Protein AF-A0A2M8A6L3-F1 (afdb_monomer)

Sequence (101 aa):
DLNTALGFVNQIKTRAYGNNSGNITSGQLTLDFILDERGRELHWEGHRRTDLIRFGKYNSLIWPFKGRVPEGRPSEAFRQLHPIPSTDLIANPNLKQNPGY

Nearest PDB structures (foldseek):
  3jys-assembly1_A  TM=9.006E-01  e=7.302E-07  Phocaeicola vulgatus ATCC 8482
  3ck9-assembly2_B  TM=8.023E-01  e=2.500E-05  unclassified
  3ck9-assembly1_A  TM=8.023E-01  e=3.232E-05  unclassified
  3ckc-assembly1_A  TM=8.071E-01  e=4.180E-05  Bacteroides thetaiotaomicron VPI-5482
  3ck7-assembly2_B  TM=7.990E-01  e=8.473E-05  Bacteroides thetaiotaomicron VPI-5482

Solvent-accessible surface area (backbone atoms only — not comparable to full-atom values): 6160 Å² total; per-residue (Å²): 110,69,67,59,54,45,51,56,52,33,52,54,31,23,65,76,64,77,38,70,88,59,50,77,53,72,92,62,70,42,72,69,49,50,57,52,50,50,53,64,75,43,58,93,68,74,47,61,67,60,51,26,50,76,70,72,42,49,51,74,46,66,41,70,50,32,94,83,30,72,82,27,41,52,46,60,77,50,68,78,52,74,70,67,57,66,70,55,42,70,75,35,79,84,59,74,69,48,73,91,102

pLDDT: mean 93.79, std 3.22, range [83.44, 97.56]

Foldseek 3Di:
DLVVVLVVLQVLQCVVVVHNPRRDDSVCPDLVSVLVSCCVSCPPVPVNLVSCLVVVNQQVDFDACDPNHRRGHGDDPQVNDDWDDPVVCVVDVVDDTRPPD

Radius of gyration: 18.93 Å; Cα contacts (8 Å, |Δi|>4): 90; chains: 1; bounding box: 41×36×50 Å

Secondary structure (DSSP, 8-state):
-HHHHHHHHHHHHHHHHSSGGG---GGG--HHHHHHHHHHHTTTTTHHHHHHHHTT-TTT--BTTGGG-TT-BPPPGGGGSPPPPHHHHHH-TT--PPTT-

Structure (mmCIF, N/CA/C/O backbone):
data_AF-A0A2M8A6L3-F1
#
_entry.id   AF-A0A2M8A6L3-F1
#
loop_
_atom_site.group_PDB
_atom_site.id
_atom_site.type_symbol
_atom_site.label_atom_id
_atom_site.label_alt_id
_atom_site.label_comp_id
_atom_site.label_asym_id
_atom_site.label_entity_id
_atom_site.label_seq_id
_atom_site.pdbx_PDB_ins_code
_atom_site.Cartn_x
_atom_site.Cartn_y
_atom_site.Cartn_z
_atom_site.occupancy
_atom_site.B_iso_or_equiv
_atom_site.auth_seq_id
_atom_site.auth_comp_id
_atom_site.auth_asym_id
_atom_site.auth_atom_id
_atom_site.pdbx_PDB_model_num
ATOM 1 N N . ASP A 1 1 ? -10.752 -14.476 13.840 1.00 90.50 1 ASP A N 1
ATOM 2 C CA . ASP A 1 1 ? -12.175 -14.072 13.778 1.00 90.50 1 ASP A CA 1
ATOM 3 C C . ASP A 1 1 ? -12.272 -12.538 13.772 1.00 90.50 1 ASP A C 1
ATOM 5 O O . ASP A 1 1 ? -11.243 -11.878 13.909 1.00 90.50 1 ASP A O 1
ATOM 9 N N . LEU A 1 2 ? -13.473 -11.975 13.586 1.00 90.25 2 LEU A N 1
ATOM 10 C CA . LEU A 1 2 ? -13.689 -10.523 13.480 1.00 90.25 2 LEU A CA 1
ATOM 11 C C . LEU A 1 2 ? -13.428 -9.762 14.794 1.00 90.25 2 LEU A C 1
ATOM 13 O O . LEU A 1 2 ? -12.922 -8.644 14.752 1.00 90.25 2 LEU A O 1
ATOM 17 N N . ASN A 1 3 ? -13.721 -10.361 15.949 1.00 93.12 3 ASN A N 1
ATOM 18 C CA . ASN A 1 3 ? -13.489 -9.744 17.256 1.00 93.12 3 ASN A CA 1
ATOM 19 C C . ASN A 1 3 ? -11.992 -9.652 17.559 1.00 93.12 3 ASN A C 1
ATOM 21 O O . ASN A 1 3 ? -11.531 -8.629 18.057 1.00 93.12 3 ASN A O 1
ATOM 25 N N . THR A 1 4 ? -11.217 -10.675 17.190 1.00 95.38 4 THR A N 1
ATOM 26 C CA . THR A 1 4 ? -9.752 -10.632 17.307 1.00 95.38 4 THR A CA 1
ATOM 27 C C . THR A 1 4 ? -9.151 -9.540 16.416 1.00 95.38 4 THR A C 1
ATOM 29 O O . THR A 1 4 ? -8.320 -8.758 16.873 1.00 95.38 4 THR A O 1
ATOM 32 N N . ALA A 1 5 ? -9.610 -9.422 15.164 1.00 94.62 5 ALA A N 1
ATOM 33 C CA . ALA A 1 5 ? -9.151 -8.369 14.254 1.00 94.62 5 ALA A CA 1
ATOM 34 C C . ALA A 1 5 ? -9.484 -6.963 14.782 1.00 94.62 5 ALA A C 1
ATOM 36 O O . ALA A 1 5 ? -8.626 -6.080 14.785 1.00 94.62 5 ALA A O 1
ATOM 37 N N . LEU A 1 6 ? -10.707 -6.777 15.286 1.00 96.62 6 LEU A N 1
ATOM 38 C CA . LEU A 1 6 ? -11.133 -5.542 15.936 1.00 96.62 6 LEU A CA 1
ATOM 39 C C . LEU A 1 6 ? -10.265 -5.210 17.154 1.00 96.62 6 LEU A C 1
ATOM 41 O O . LEU A 1 6 ? -9.856 -4.062 17.321 1.00 96.62 6 LEU A O 1
ATOM 45 N N . GLY A 1 7 ? -9.952 -6.216 17.973 1.00 97.12 7 GLY A N 1
ATOM 46 C CA . GLY A 1 7 ? -9.065 -6.082 19.124 1.00 97.12 7 GLY A CA 1
ATOM 47 C C . GLY A 1 7 ? -7.696 -5.528 18.733 1.00 97.12 7 GLY A C 1
ATOM 48 O O . GLY A 1 7 ? -7.261 -4.533 19.307 1.00 97.12 7 GLY A O 1
ATOM 49 N N . PHE A 1 8 ? -7.048 -6.102 17.715 1.00 97.25 8 PHE A N 1
ATOM 50 C CA . PHE A 1 8 ? -5.740 -5.626 17.247 1.00 97.25 8 PHE A CA 1
ATOM 51 C C . PHE A 1 8 ? -5.782 -4.205 16.684 1.00 97.25 8 PHE A C 1
ATOM 53 O O . PHE A 1 8 ? -4.904 -3.395 16.975 1.00 97.25 8 PHE A O 1
ATOM 60 N N . VAL A 1 9 ? -6.816 -3.869 15.914 1.00 97.12 9 VAL A N 1
ATOM 61 C CA . VAL A 1 9 ? -6.983 -2.509 15.386 1.00 97.12 9 VAL A CA 1
ATOM 62 C C . VAL A 1 9 ? -7.152 -1.509 16.528 1.00 97.12 9 VAL A C 1
ATOM 64 O O . VAL A 1 9 ? -6.448 -0.503 16.575 1.00 97.12 9 VAL A O 1
ATOM 67 N N . ASN A 1 10 ? -8.022 -1.805 17.492 1.00 97.31 10 ASN A N 1
ATOM 68 C CA . ASN A 1 10 ? -8.255 -0.924 18.632 1.00 97.31 10 ASN A CA 1
ATOM 69 C C . ASN A 1 10 ? -7.028 -0.797 19.546 1.00 97.31 10 ASN A C 1
ATOM 71 O O . ASN A 1 10 ? -6.833 0.265 20.130 1.00 97.31 10 ASN A O 1
ATOM 75 N N . GLN A 1 11 ? -6.151 -1.805 19.627 1.00 97.56 11 GLN A N 1
ATOM 76 C CA . GLN A 1 11 ? -4.861 -1.672 20.320 1.00 97.56 11 GLN A CA 1
ATOM 77 C C . GLN A 1 11 ? -3.976 -0.594 19.677 1.00 97.56 11 GLN A C 1
ATOM 79 O O . GLN A 1 11 ? -3.445 0.262 20.387 1.00 97.56 11 GLN A O 1
ATOM 84 N N . ILE A 1 12 ? -3.866 -0.582 18.343 1.00 96.38 12 ILE A N 1
ATOM 85 C CA . ILE A 1 12 ? -3.108 0.445 17.607 1.00 96.38 12 ILE A CA 1
ATOM 86 C C . ILE A 1 12 ? -3.714 1.830 17.861 1.00 96.38 12 ILE A C 1
ATOM 88 O O . ILE A 1 12 ? -2.993 2.767 18.216 1.00 96.38 12 ILE A O 1
ATOM 92 N N . LYS A 1 13 ? -5.045 1.952 17.756 1.00 97.00 13 LYS A N 1
ATOM 93 C CA . LYS A 1 13 ? -5.748 3.227 17.970 1.00 97.00 13 LYS A CA 1
ATOM 94 C C . LYS A 1 13 ? -5.620 3.731 19.399 1.00 97.00 13 LYS A C 1
ATOM 96 O O . LYS A 1 13 ? -5.334 4.906 19.598 1.00 97.00 13 LYS A O 1
ATOM 101 N N . THR A 1 14 ? -5.759 2.849 20.385 1.00 97.31 14 THR A N 1
ATOM 102 C CA . THR A 1 14 ? -5.595 3.201 21.800 1.00 97.31 14 THR A CA 1
ATOM 103 C C . THR A 1 14 ? -4.182 3.716 22.071 1.00 97.31 14 THR A C 1
ATOM 105 O O . THR A 1 14 ? -4.022 4.731 22.746 1.00 97.31 14 THR A O 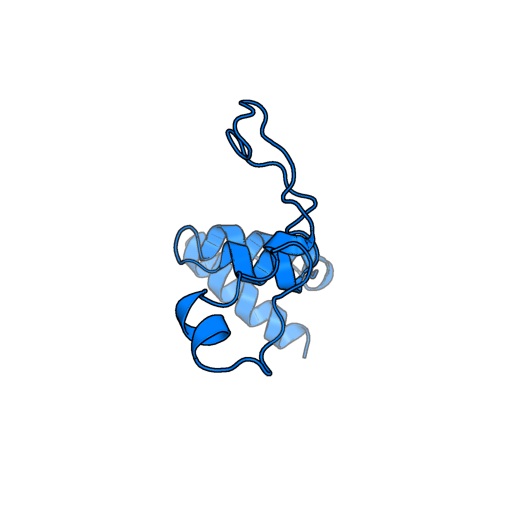1
ATOM 108 N N . ARG A 1 15 ? -3.150 3.089 21.483 1.00 97.44 15 ARG A N 1
ATOM 109 C CA . ARG A 1 15 ? -1.766 3.580 21.573 1.00 97.44 15 ARG A CA 1
ATOM 110 C C . ARG A 1 15 ? -1.614 4.957 20.929 1.00 97.44 15 ARG A C 1
ATOM 112 O O . ARG A 1 15 ? -0.989 5.825 21.526 1.00 97.44 15 ARG A O 1
ATOM 119 N N . ALA A 1 16 ? -2.181 5.169 19.742 1.00 95.62 16 ALA A N 1
ATOM 120 C CA . ALA A 1 16 ? -2.077 6.441 19.022 1.00 95.62 16 ALA A CA 1
ATOM 121 C C . ALA A 1 16 ? -2.815 7.602 19.721 1.00 95.62 16 ALA A C 1
ATOM 123 O O . ALA A 1 16 ? -2.326 8.727 19.712 1.00 95.62 16 ALA A O 1
ATOM 124 N N . TYR A 1 17 ? -3.972 7.340 20.338 1.00 95.69 17 TYR A N 1
ATOM 125 C CA . TYR A 1 17 ? -4.795 8.354 21.013 1.00 95.69 17 TYR A CA 1
ATOM 126 C C . TYR A 1 17 ? -4.463 8.517 22.507 1.00 95.69 17 TYR A C 1
ATOM 128 O O . TYR A 1 17 ? -4.957 9.442 23.150 1.00 95.69 17 TYR A O 1
ATOM 136 N N . GLY A 1 18 ? -3.676 7.604 23.08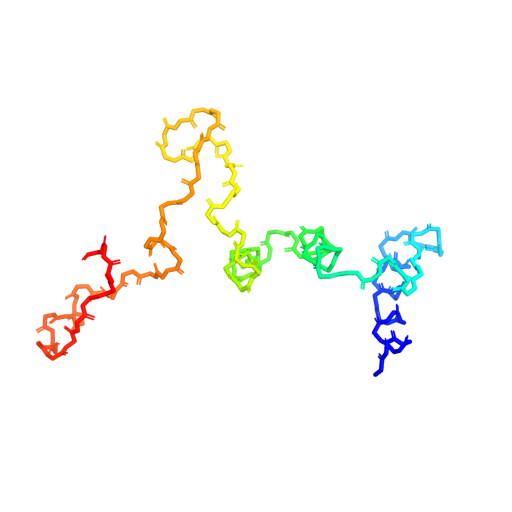6 1.00 96.62 18 GLY A N 1
ATOM 137 C CA . GLY A 1 18 ? -3.389 7.549 24.523 1.00 96.62 18 GLY A CA 1
ATOM 138 C C . GLY A 1 18 ? -4.590 7.154 25.397 1.00 96.62 18 GLY A C 1
ATOM 139 O O . GLY A 1 18 ? -4.490 7.174 26.620 1.00 96.62 18 GLY A O 1
ATOM 140 N N . ASN A 1 19 ? -5.734 6.827 24.789 1.00 95.56 19 ASN A N 1
ATOM 141 C CA . ASN A 1 19 ? -6.972 6.395 25.439 1.00 95.56 19 ASN A CA 1
ATOM 142 C C . ASN A 1 19 ? -7.912 5.725 24.412 1.00 95.56 19 ASN A C 1
ATOM 144 O O . ASN A 1 19 ? -7.601 5.633 23.225 1.00 95.56 19 ASN A O 1
ATOM 148 N N . ASN A 1 20 ? -9.096 5.302 24.859 1.00 95.69 20 ASN A N 1
ATOM 149 C CA . ASN A 1 20 ? -10.049 4.542 24.041 1.00 95.69 20 ASN A CA 1
ATOM 150 C C . ASN A 1 20 ? -10.961 5.405 23.145 1.00 95.69 20 ASN A C 1
ATOM 152 O O . ASN A 1 20 ? -11.843 4.855 22.489 1.00 95.69 20 ASN A O 1
ATOM 156 N N . SER A 1 21 ? -10.790 6.732 23.101 1.00 96.25 21 SER A N 1
ATOM 157 C CA . SER A 1 21 ? -11.655 7.630 22.307 1.00 96.25 21 SER A CA 1
ATOM 158 C C . SER A 1 21 ? -11.587 7.367 20.802 1.00 96.25 21 SER A C 1
ATOM 160 O O . SER A 1 21 ? -12.540 7.654 20.084 1.00 96.25 21 SER A O 1
ATOM 162 N N . GLY A 1 22 ? -10.477 6.794 20.329 1.00 93.12 22 GLY A N 1
ATOM 163 C CA . GLY A 1 22 ? -10.288 6.418 18.933 1.00 93.12 22 GLY A CA 1
ATOM 164 C C . GLY A 1 22 ? -10.811 5.026 18.571 1.00 93.12 22 GLY A C 1
ATOM 165 O O . GLY A 1 22 ? -10.730 4.664 17.402 1.00 93.12 22 GLY A O 1
ATOM 166 N N . ASN A 1 23 ? -11.301 4.223 19.521 1.00 96.69 23 ASN A N 1
ATOM 167 C CA . ASN A 1 23 ? -11.697 2.842 19.236 1.00 96.69 23 ASN A CA 1
ATOM 168 C C . ASN A 1 23 ? -12.911 2.775 18.306 1.00 96.69 23 ASN A C 1
ATOM 170 O O . ASN A 1 23 ? -13.842 3.574 18.396 1.00 96.69 23 ASN A O 1
ATOM 174 N N . ILE A 1 24 ? -12.900 1.778 17.427 1.00 97.06 24 ILE A N 1
ATOM 175 C CA . ILE A 1 24 ? -13.978 1.505 16.483 1.00 97.06 24 ILE A CA 1
ATOM 176 C C . ILE A 1 24 ? -14.768 0.258 16.886 1.00 97.06 24 ILE A C 1
ATOM 178 O O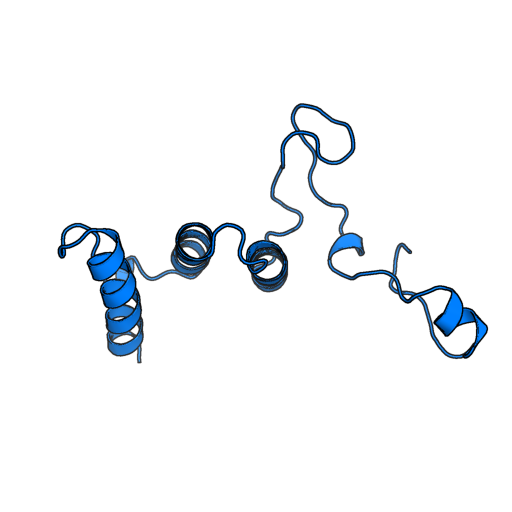 . ILE A 1 24 ? -14.347 -0.543 17.726 1.00 97.06 24 ILE A O 1
ATOM 182 N N . THR A 1 25 ? -15.920 0.090 16.252 1.00 96.50 25 THR A N 1
ATOM 183 C CA . THR A 1 25 ? -16.779 -1.094 16.334 1.00 96.50 25 THR A CA 1
ATOM 184 C C . THR A 1 25 ? -16.525 -2.039 15.160 1.00 96.50 25 THR A C 1
ATOM 186 O O . THR A 1 25 ? -15.955 -1.654 14.139 1.00 96.50 25 THR A O 1
ATOM 189 N N . SER A 1 26 ? -16.988 -3.285 15.270 1.00 94.56 26 SER A N 1
ATOM 190 C CA . SER A 1 26 ? -16.862 -4.284 14.199 1.00 94.56 26 SER A CA 1
ATOM 191 C C . SER A 1 26 ? -17.513 -3.837 12.886 1.00 94.56 26 SER A C 1
ATOM 193 O O . SER A 1 26 ? -16.975 -4.121 11.821 1.00 94.56 26 SER A O 1
ATOM 195 N N . GLY A 1 27 ? -18.619 -3.086 12.944 1.00 94.88 27 GLY A N 1
ATOM 196 C CA . GLY A 1 27 ? -19.291 -2.547 11.755 1.00 94.88 27 GLY A CA 1
ATOM 197 C C . GLY A 1 27 ? -18.488 -1.473 11.011 1.00 94.88 27 GLY A C 1
ATOM 198 O O . GLY A 1 27 ? -18.719 -1.245 9.829 1.00 94.88 27 GLY A O 1
ATOM 199 N N . GLN A 1 28 ? -17.525 -0.832 11.680 1.00 95.44 28 GLN A N 1
ATOM 200 C CA . GLN A 1 28 ? -16.627 0.160 11.077 1.00 95.44 28 GLN A CA 1
ATOM 201 C C . GLN A 1 28 ? -15.345 -0.472 10.516 1.00 95.44 28 GLN A C 1
ATOM 203 O O . GLN A 1 28 ? -14.614 0.185 9.776 1.00 95.44 28 GLN A O 1
ATOM 208 N N . LEU A 1 29 ? -15.061 -1.737 10.849 1.00 95.94 29 LEU A N 1
ATOM 209 C CA . LEU A 1 29 ? -13.870 -2.447 10.396 1.00 95.94 29 LEU A CA 1
ATOM 210 C C . LEU A 1 29 ? -14.050 -2.940 8.953 1.00 95.94 29 LEU A C 1
ATOM 212 O O . LEU A 1 29 ? -14.320 -4.111 8.693 1.00 95.94 29 LEU A O 1
ATOM 216 N N . THR A 1 30 ? -13.901 -2.022 8.002 1.00 95.81 30 THR A N 1
ATOM 217 C CA . THR A 1 30 ? -13.967 -2.296 6.561 1.00 95.81 30 THR A CA 1
ATOM 218 C C . THR A 1 30 ? -12.572 -2.335 5.929 1.00 95.81 30 THR A C 1
ATOM 220 O O . THR A 1 30 ? -11.586 -1.891 6.519 1.00 95.81 30 THR A O 1
ATOM 223 N N . LEU A 1 31 ? -12.464 -2.850 4.698 1.00 94.56 31 LEU A N 1
ATOM 224 C CA . LEU A 1 31 ? -11.201 -2.823 3.950 1.00 94.56 31 LEU A CA 1
ATOM 225 C C . LEU A 1 31 ? -10.718 -1.391 3.681 1.00 94.56 31 LEU A C 1
ATOM 227 O O . LEU A 1 31 ? -9.530 -1.115 3.835 1.00 94.56 31 LEU A O 1
ATOM 231 N N . ASP A 1 32 ? -11.626 -0.474 3.341 1.00 94.69 32 ASP A N 1
ATOM 232 C CA . ASP A 1 32 ? -11.278 0.938 3.158 1.00 94.69 32 ASP A CA 1
ATOM 233 C C . ASP A 1 32 ? -10.781 1.554 4.476 1.00 94.69 32 ASP A C 1
ATOM 235 O O . ASP A 1 32 ? -9.749 2.226 4.488 1.00 94.69 32 ASP A O 1
ATOM 239 N N . PHE A 1 33 ? -11.420 1.227 5.608 1.00 95.94 33 PHE A N 1
ATOM 240 C CA . PHE A 1 33 ? -10.937 1.642 6.926 1.00 95.94 33 PHE A CA 1
ATOM 241 C C . PHE A 1 33 ? -9.509 1.142 7.196 1.00 95.94 33 PHE A C 1
ATOM 243 O O . PHE A 1 33 ? -8.659 1.915 7.639 1.00 95.94 33 PHE A O 1
ATOM 250 N N . ILE A 1 34 ? -9.218 -0.132 6.907 1.00 95.69 34 ILE A N 1
A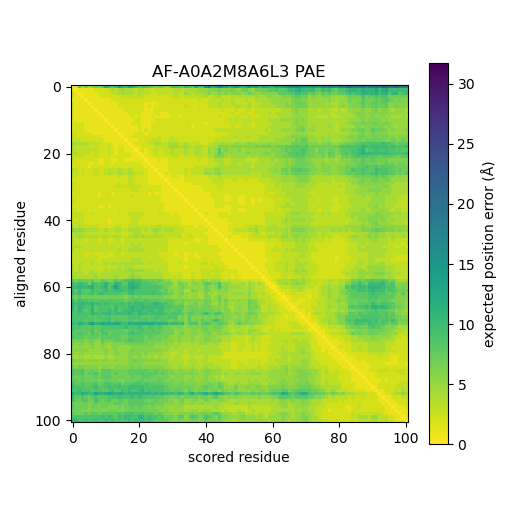TOM 251 C CA . ILE A 1 34 ? -7.879 -0.712 7.093 1.00 95.69 34 ILE A CA 1
ATOM 252 C C . ILE A 1 34 ? -6.849 0.005 6.214 1.00 95.69 34 ILE A C 1
ATOM 254 O O . ILE A 1 34 ? -5.757 0.325 6.686 1.00 95.69 34 ILE A O 1
ATOM 258 N N . LEU A 1 35 ? -7.175 0.268 4.946 1.00 95.94 35 LEU A N 1
ATOM 259 C CA . LEU A 1 35 ? -6.284 0.970 4.024 1.00 95.94 35 LEU A CA 1
ATOM 260 C C . LEU A 1 35 ? -5.965 2.391 4.510 1.00 95.94 35 LEU A C 1
ATOM 262 O O . LEU A 1 35 ? -4.825 2.853 4.381 1.00 95.94 35 LEU A O 1
ATOM 266 N N . ASP A 1 36 ? -6.956 3.075 5.067 1.00 95.31 36 ASP A N 1
ATOM 267 C CA . ASP A 1 36 ? -6.800 4.418 5.612 1.00 95.31 36 ASP A CA 1
ATOM 268 C C . ASP A 1 36 ? -6.011 4.419 6.925 1.00 95.31 36 ASP A C 1
ATOM 270 O O . ASP A 1 36 ? -5.122 5.253 7.101 1.00 95.31 36 ASP A O 1
ATOM 274 N N . GLU A 1 37 ? -6.269 3.467 7.826 1.00 96.38 37 GLU A N 1
ATOM 275 C CA . GLU A 1 37 ? -5.542 3.357 9.095 1.00 96.38 37 GLU A CA 1
ATOM 276 C C . GLU A 1 37 ? -4.068 3.023 8.867 1.00 96.38 37 GLU A C 1
ATOM 278 O O . GLU A 1 37 ? -3.199 3.665 9.451 1.00 96.38 37 GLU A O 1
ATOM 283 N N . ARG A 1 38 ? -3.763 2.115 7.932 1.00 96.75 38 ARG A N 1
ATOM 284 C CA . ARG A 1 38 ? -2.379 1.835 7.518 1.00 96.75 38 ARG A CA 1
ATOM 285 C C . ARG A 1 38 ? -1.690 3.058 6.918 1.00 96.75 38 ARG A C 1
ATOM 287 O O . ARG A 1 38 ? -0.491 3.227 7.098 1.00 96.75 38 ARG A O 1
ATOM 294 N N . GLY A 1 39 ? -2.431 3.911 6.209 1.00 95.00 39 GLY A N 1
ATOM 295 C CA . GLY A 1 39 ? -1.902 5.158 5.655 1.00 95.00 39 GLY A CA 1
ATOM 296 C C . GLY A 1 39 ? -1.545 6.209 6.713 1.00 95.00 39 GLY A C 1
ATOM 297 O O . GLY A 1 39 ? -0.634 7.002 6.473 1.00 95.00 39 GLY A O 1
ATOM 298 N N . ARG A 1 40 ? -2.250 6.209 7.854 1.00 94.88 40 ARG A N 1
ATOM 299 C CA . ARG A 1 40 ? -1.969 7.073 9.012 1.00 94.88 40 ARG A CA 1
ATOM 300 C C . ARG A 1 40 ? -0.826 6.532 9.863 1.00 94.88 40 ARG A C 1
ATOM 302 O O . ARG A 1 40 ? 0.090 7.277 10.177 1.00 94.88 40 ARG A O 1
ATOM 309 N N . GLU A 1 41 ? -0.902 5.254 10.218 1.00 96.69 41 GLU A N 1
ATOM 310 C CA . GLU A 1 41 ? 0.032 4.608 11.141 1.00 96.69 41 GLU A CA 1
ATOM 311 C C . GLU A 1 41 ? 1.428 4.452 10.531 1.00 96.69 41 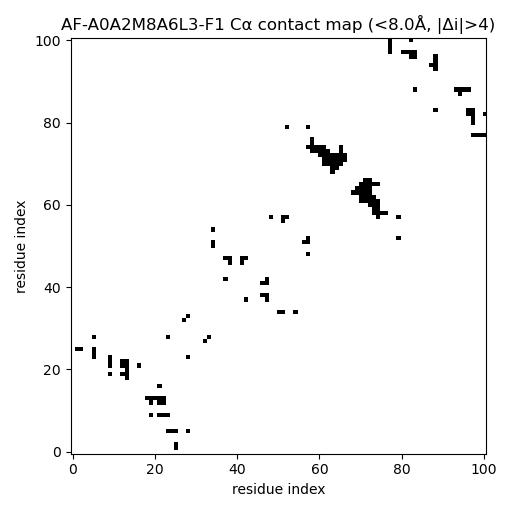GLU A C 1
ATOM 313 O O . GLU A 1 41 ? 2.407 4.766 11.186 1.00 96.69 41 GLU A O 1
ATOM 318 N N . LEU A 1 42 ? 1.515 4.026 9.266 1.00 96.62 42 LEU A N 1
ATOM 319 C CA . LEU A 1 42 ? 2.780 3.671 8.611 1.00 96.62 42 LEU A CA 1
ATOM 320 C C . LEU A 1 42 ? 3.256 4.758 7.637 1.00 96.62 42 LEU A C 1
ATOM 322 O O . LEU A 1 42 ? 3.724 4.481 6.519 1.00 96.62 42 LEU A O 1
ATOM 326 N N . HIS A 1 43 ? 3.026 6.021 7.998 1.00 94.44 43 HIS A N 1
ATOM 327 C CA . HIS A 1 43 ? 3.342 7.146 7.130 1.00 94.44 43 HIS A CA 1
ATOM 328 C C . HIS A 1 43 ? 4.856 7.247 6.908 1.00 94.44 43 HIS A C 1
ATOM 330 O O . HIS A 1 43 ? 5.638 7.195 7.845 1.00 94.44 43 HIS A O 1
ATOM 336 N N . TRP A 1 44 ? 5.269 7.402 5.647 1.00 92.44 44 TRP A N 1
ATOM 337 C CA . TRP A 1 44 ? 6.681 7.453 5.221 1.00 92.44 44 TRP A CA 1
ATOM 338 C C . TRP A 1 44 ? 7.528 6.192 5.452 1.00 92.44 44 TRP A C 1
ATOM 340 O O . TRP A 1 44 ? 8.708 6.187 5.118 1.00 92.44 44 TRP A O 1
ATOM 350 N N . GLU A 1 45 ? 6.925 5.074 5.844 1.00 96.94 45 GLU A N 1
ATOM 351 C CA . GLU A 1 45 ? 7.631 3.795 6.037 1.00 96.94 45 GLU A CA 1
ATOM 352 C C . GLU A 1 45 ? 7.631 2.896 4.780 1.00 96.94 45 GLU A C 1
ATOM 354 O O . GLU A 1 45 ? 7.904 1.702 4.828 1.00 96.94 45 GLU A O 1
ATOM 359 N N . GLY A 1 46 ? 7.287 3.441 3.607 1.00 94.38 46 GLY A N 1
ATOM 360 C CA . GLY A 1 46 ? 7.345 2.705 2.332 1.00 94.38 46 GLY A CA 1
ATOM 361 C C . GLY A 1 46 ? 6.181 1.736 2.065 1.00 94.38 46 GLY A C 1
ATOM 362 O O . GLY A 1 46 ? 6.125 1.106 1.007 1.00 94.38 46 GLY A O 1
ATOM 363 N N . HIS A 1 47 ? 5.187 1.657 2.951 1.00 96.25 47 HIS A N 1
ATOM 364 C CA . HIS A 1 47 ? 4.060 0.728 2.792 1.00 96.25 47 HIS A CA 1
ATOM 365 C C . HIS A 1 47 ? 2.988 1.202 1.801 1.00 96.25 47 HIS A C 1
ATOM 367 O O . HIS A 1 47 ? 2.392 0.391 1.086 1.00 96.25 47 HIS A O 1
ATOM 373 N N . ARG A 1 48 ? 2.773 2.520 1.684 1.00 94.44 48 ARG A N 1
ATOM 374 C CA . ARG A 1 48 ? 1.613 3.084 0.970 1.00 94.44 48 ARG A CA 1
ATOM 375 C C . ARG A 1 48 ? 1.499 2.627 -0.487 1.00 94.44 48 ARG A C 1
ATOM 377 O O . ARG A 1 48 ? 0.394 2.351 -0.943 1.00 94.44 48 ARG A O 1
ATOM 384 N N . ARG A 1 49 ? 2.612 2.508 -1.224 1.00 93.19 49 ARG A N 1
ATOM 385 C CA . ARG A 1 49 ? 2.587 2.063 -2.632 1.00 93.19 49 ARG A CA 1
ATOM 386 C C . ARG A 1 49 ? 2.035 0.645 -2.762 1.00 93.19 49 ARG A C 1
ATOM 388 O O . ARG A 1 49 ? 1.144 0.412 -3.573 1.00 93.19 49 ARG A O 1
ATOM 395 N N . THR A 1 50 ? 2.577 -0.290 -1.986 1.00 94.94 50 THR A N 1
ATOM 396 C CA . THR A 1 50 ? 2.206 -1.708 -2.092 1.00 94.94 50 THR A CA 1
ATOM 397 C C . THR A 1 50 ? 0.779 -1.947 -1.613 1.00 94.94 50 THR A C 1
ATOM 399 O O . THR A 1 50 ? 0.048 -2.699 -2.252 1.00 94.94 50 THR A O 1
ATOM 402 N N . ASP A 1 51 ? 0.345 -1.243 -0.566 1.00 96.38 51 ASP A N 1
ATOM 403 C CA . ASP A 1 51 ? -1.036 -1.299 -0.088 1.00 96.38 51 ASP A CA 1
ATOM 404 C C . ASP A 1 51 ? -2.018 -0.798 -1.151 1.00 96.38 51 ASP A C 1
ATOM 406 O O . ASP A 1 51 ? -2.972 -1.490 -1.490 1.00 96.38 51 ASP A O 1
ATOM 410 N N . LEU A 1 52 ? -1.750 0.354 -1.768 1.00 95.06 52 LEU A N 1
ATOM 411 C CA . LEU A 1 52 ? -2.618 0.887 -2.817 1.00 95.06 52 LEU A CA 1
ATOM 412 C C . LEU A 1 52 ? -2.722 -0.026 -4.043 1.00 95.06 52 LEU A C 1
ATOM 414 O O . LEU A 1 52 ? -3.783 -0.080 -4.660 1.00 95.06 52 LEU A O 1
ATOM 418 N N . ILE A 1 53 ? -1.647 -0.732 -4.406 1.00 94.69 53 ILE A N 1
ATOM 419 C CA . ILE A 1 53 ? -1.673 -1.705 -5.508 1.00 94.69 53 ILE A CA 1
ATOM 420 C C . ILE A 1 53 ? -2.545 -2.904 -5.124 1.00 94.69 53 ILE A C 1
ATOM 422 O O . ILE A 1 53 ? -3.444 -3.260 -5.880 1.00 94.69 53 ILE A O 1
ATOM 426 N N . ARG A 1 54 ? -2.346 -3.479 -3.928 1.00 94.38 54 ARG A N 1
ATOM 427 C CA . ARG A 1 54 ? -3.126 -4.637 -3.447 1.00 94.38 54 ARG A CA 1
ATOM 428 C C . ARG A 1 54 ? -4.619 -4.336 -3.300 1.00 94.38 54 ARG A C 1
ATOM 430 O O . ARG A 1 54 ? -5.437 -5.217 -3.524 1.00 94.38 54 ARG A O 1
ATOM 437 N N . PHE A 1 55 ? -4.967 -3.099 -2.958 1.00 94.38 55 PHE A N 1
ATOM 438 C CA . PHE A 1 55 ? -6.354 -2.648 -2.822 1.00 94.38 55 PHE A CA 1
ATOM 439 C C . PHE A 1 55 ? -6.945 -2.092 -4.131 1.00 94.38 55 PHE A C 1
ATOM 441 O O . PHE A 1 55 ? -8.076 -1.611 -4.135 1.00 94.38 55 PHE A O 1
ATOM 448 N N . GLY A 1 56 ? -6.197 -2.107 -5.242 1.00 92.69 56 GLY A N 1
ATOM 449 C CA . GLY A 1 56 ? -6.676 -1.609 -6.538 1.00 92.69 56 GLY A CA 1
ATOM 450 C C . GLY A 1 56 ? -6.897 -0.090 -6.602 1.00 92.69 56 GLY A C 1
ATOM 451 O O . GLY A 1 56 ? -7.597 0.394 -7.486 1.00 92.69 56 GLY A O 1
ATOM 452 N N . LYS A 1 57 ? -6.306 0.683 -5.682 1.00 92.31 57 LYS A N 1
ATOM 453 C CA . LYS A 1 57 ? -6.463 2.149 -5.572 1.00 92.31 57 LYS A CA 1
ATOM 454 C C . LYS A 1 57 ? -5.256 2.938 -6.108 1.00 92.31 57 LYS A C 1
ATOM 456 O O . LYS A 1 57 ? -5.277 4.166 -6.148 1.00 92.31 57 LYS A O 1
ATOM 461 N N . TYR A 1 58 ? -4.176 2.272 -6.525 1.00 91.50 58 TYR A N 1
ATOM 462 C CA . TYR A 1 58 ? -2.931 2.938 -6.955 1.00 91.50 58 TYR A CA 1
ATOM 463 C C . TYR A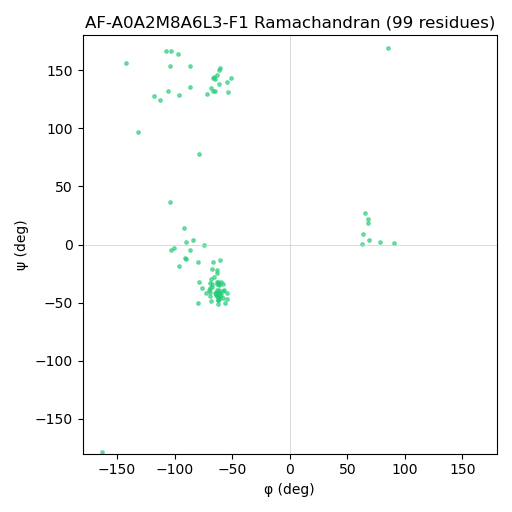 1 58 ? -3.106 3.899 -8.144 1.00 91.50 58 TYR A C 1
ATOM 465 O O . TYR A 1 58 ? -2.412 4.918 -8.245 1.00 91.50 58 TYR A O 1
ATOM 473 N N . ASN A 1 59 ? -4.041 3.582 -9.036 1.00 89.75 59 ASN A N 1
ATOM 474 C CA . ASN A 1 59 ? -4.313 4.343 -10.254 1.00 89.75 59 ASN A CA 1
ATOM 475 C C . ASN A 1 59 ? -5.523 5.270 -10.136 1.00 89.75 59 ASN A C 1
ATOM 477 O O . ASN A 1 59 ? -5.795 5.991 -11.082 1.00 89.75 59 ASN A O 1
ATOM 481 N N . SER A 1 60 ? -6.239 5.272 -9.009 1.00 86.19 60 SER A N 1
ATOM 482 C CA . SER A 1 60 ? -7.378 6.171 -8.784 1.00 86.19 60 SER A CA 1
ATOM 483 C C . SER A 1 60 ? -6.996 7.427 -7.999 1.00 86.19 60 SER A C 1
ATOM 485 O O . SER A 1 60 ? -7.735 8.404 -8.009 1.00 86.19 60 SER A O 1
ATOM 487 N N . LEU A 1 61 ? -5.859 7.409 -7.295 1.00 84.38 61 LEU A N 1
ATOM 488 C CA . LEU A 1 61 ? -5.427 8.529 -6.463 1.00 84.38 61 LEU A CA 1
ATOM 489 C C . LEU A 1 61 ? -4.629 9.568 -7.251 1.00 84.38 61 LEU A C 1
ATOM 491 O O . LEU A 1 61 ? -3.696 9.239 -7.990 1.00 84.38 61 LEU A O 1
ATOM 495 N N . ILE A 1 62 ? -4.970 10.832 -7.009 1.00 88.19 62 ILE A N 1
ATOM 496 C CA . ILE A 1 62 ? -4.283 12.005 -7.538 1.00 88.19 62 ILE A CA 1
ATOM 497 C C . ILE A 1 62 ? -3.298 12.492 -6.478 1.00 88.19 62 ILE A C 1
ATOM 499 O O . ILE A 1 62 ? -3.652 12.668 -5.315 1.00 88.19 62 ILE A O 1
ATOM 503 N N . TRP A 1 63 ? -2.049 12.680 -6.891 1.00 83.44 63 TRP A N 1
ATOM 504 C CA . TRP A 1 63 ? -0.981 13.177 -6.030 1.00 83.44 63 TRP A CA 1
ATOM 505 C C . TRP A 1 63 ? -0.479 14.501 -6.598 1.00 83.44 63 TRP A C 1
ATOM 507 O O . TRP A 1 63 ? -0.128 14.506 -7.784 1.00 83.44 63 TRP A O 1
ATOM 517 N N . PRO A 1 64 ? -0.405 15.582 -5.800 1.00 88.94 64 PRO A N 1
ATOM 518 C CA . PRO A 1 64 ? 0.121 16.860 -6.266 1.00 88.94 64 PRO A CA 1
ATOM 519 C C . PRO A 1 64 ? 1.481 16.700 -6.945 1.00 88.94 64 PRO A C 1
ATOM 521 O O . PRO A 1 64 ? 2.293 15.862 -6.543 1.00 88.94 64 PRO A O 1
ATOM 524 N N . PHE A 1 65 ? 1.712 17.481 -7.998 1.00 86.62 65 PHE A N 1
ATOM 525 C CA . PHE A 1 65 ? 2.943 17.473 -8.804 1.00 86.62 65 PHE A CA 1
ATOM 526 C C . PHE A 1 65 ? 3.253 16.165 -9.553 1.00 86.62 65 PHE A C 1
ATOM 528 O O . PHE A 1 65 ? 4.246 16.075 -10.287 1.00 86.62 65 PHE A O 1
ATOM 535 N N . LYS A 1 66 ? 2.407 15.136 -9.443 1.00 87.50 66 LYS A N 1
ATOM 536 C CA . LYS A 1 66 ? 2.600 13.882 -10.170 1.00 87.50 66 LYS A CA 1
ATOM 537 C C . LYS A 1 66 ? 2.401 14.088 -11.663 1.00 87.50 66 LYS A C 1
ATOM 539 O O . LYS A 1 66 ? 1.446 14.716 -12.105 1.00 87.50 66 LYS A O 1
ATOM 544 N N . GLY A 1 67 ? 3.317 13.529 -12.454 1.00 84.38 67 GLY A N 1
ATOM 545 C CA . GLY A 1 67 ? 3.266 13.650 -13.909 1.00 84.38 67 GLY A CA 1
ATOM 546 C C . GLY A 1 67 ? 3.526 15.065 -14.428 1.00 84.38 67 GLY A C 1
ATOM 547 O O . GLY A 1 67 ? 3.132 15.349 -15.553 1.00 84.38 67 GLY A O 1
ATOM 548 N N . ARG A 1 68 ? 4.190 15.920 -13.630 1.00 87.94 68 ARG A N 1
ATOM 549 C CA . ARG A 1 68 ? 4.467 17.336 -13.938 1.00 87.94 68 ARG A CA 1
ATOM 550 C C . ARG A 1 68 ? 3.208 18.212 -14.035 1.00 87.94 68 ARG A C 1
ATOM 552 O O . ARG A 1 68 ? 3.226 19.225 -14.721 1.00 87.94 68 ARG A O 1
ATOM 559 N N . VAL A 1 69 ? 2.135 17.829 -13.341 1.00 92.38 69 VAL A N 1
ATOM 560 C CA . VAL A 1 69 ? 0.887 18.602 -13.232 1.00 92.38 69 VAL A CA 1
ATOM 561 C C . VAL A 1 69 ? 0.744 19.079 -11.783 1.00 92.38 69 VAL A C 1
A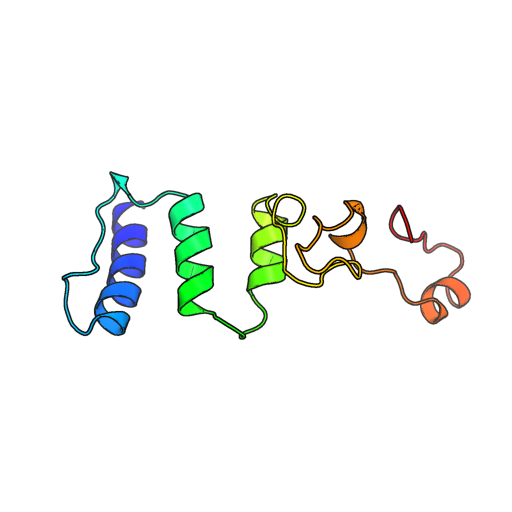TOM 563 O O . VAL A 1 69 ? 0.792 18.217 -10.902 1.00 92.38 69 VAL A O 1
ATOM 566 N N . PRO A 1 70 ? 0.599 20.389 -11.496 1.00 91.38 70 PRO A N 1
ATOM 567 C CA . PRO A 1 70 ? 0.472 20.905 -10.127 1.00 91.38 70 PRO A CA 1
ATOM 568 C C . PRO A 1 70 ? -0.666 20.254 -9.335 1.00 91.38 70 PRO A C 1
ATOM 570 O O . PRO A 1 70 ? -0.443 19.745 -8.237 1.00 91.38 70 PRO A O 1
ATOM 573 N N . GLU A 1 71 ? -1.846 20.154 -9.945 1.00 92.19 71 GLU A N 1
ATOM 574 C CA . GLU A 1 71 ? -3.041 19.496 -9.398 1.00 92.19 71 GLU A CA 1
ATOM 575 C C . GLU A 1 71 ? -2.848 17.979 -9.250 1.00 92.19 71 GLU A C 1
ATOM 577 O O . GLU A 1 71 ? -3.594 17.307 -8.541 1.00 92.19 71 GLU A O 1
ATOM 582 N N . GLY A 1 72 ? -1.812 17.440 -9.893 1.00 90.00 72 GLY A N 1
ATOM 583 C CA . GLY A 1 72 ? -1.522 16.025 -9.964 1.00 90.00 72 GLY A CA 1
ATOM 584 C C . GLY A 1 72 ? -2.260 15.319 -11.090 1.00 90.00 72 GLY A C 1
ATOM 585 O O . GLY A 1 72 ? -3.186 15.833 -11.712 1.00 90.00 72 GLY A O 1
ATOM 586 N N . ARG A 1 73 ? -1.857 14.074 -11.336 1.00 90.56 73 ARG A N 1
ATOM 587 C CA . ARG A 1 73 ? -2.603 13.151 -12.194 1.00 90.56 73 ARG A CA 1
ATOM 588 C C . ARG A 1 73 ? -2.550 11.728 -11.643 1.00 90.56 73 ARG A C 1
ATOM 590 O O . ARG A 1 73 ? -1.598 11.396 -10.922 1.00 90.56 73 ARG A O 1
ATOM 597 N N . PRO A 1 74 ? -3.524 10.874 -11.989 1.00 89.56 74 PRO A N 1
ATOM 598 C CA . PRO A 1 74 ? -3.469 9.467 -11.630 1.00 89.56 74 PRO A CA 1
ATOM 599 C C . PRO A 1 74 ? -2.245 8.768 -12.233 1.00 89.56 74 PRO A C 1
ATOM 601 O O . PRO A 1 74 ? -1.729 9.161 -13.281 1.00 89.56 74 PRO A O 1
ATOM 604 N N . SER A 1 75 ? -1.762 7.721 -11.563 1.00 88.44 75 SER A N 1
ATOM 605 C CA . SER A 1 75 ? -0.697 6.874 -12.116 1.00 88.44 75 SER A CA 1
ATOM 606 C C . SER A 1 75 ? -1.193 6.147 -13.364 1.00 88.44 75 SER A C 1
ATOM 608 O O . SER A 1 75 ? -2.309 5.631 -13.374 1.00 88.44 75 SER A O 1
ATOM 610 N N . GLU A 1 76 ? -0.341 5.993 -14.370 1.00 89.62 76 GLU A N 1
ATOM 611 C CA . GLU A 1 76 ? -0.605 5.112 -15.505 1.00 89.62 76 GLU A CA 1
ATOM 612 C C . GLU A 1 76 ? -0.644 3.641 -15.048 1.00 89.62 76 GLU A C 1
ATOM 614 O O . GLU A 1 76 ? 0.101 3.243 -14.145 1.00 89.62 76 GLU A O 1
ATOM 619 N N . ALA A 1 77 ? -1.518 2.828 -15.653 1.00 90.06 77 ALA A N 1
ATOM 620 C CA . ALA A 1 77 ? -1.785 1.445 -15.230 1.00 90.06 77 ALA A CA 1
ATOM 621 C C . ALA A 1 77 ? -0.515 0.582 -15.140 1.00 90.06 77 ALA A C 1
ATOM 623 O O . ALA A 1 77 ? -0.310 -0.119 -14.151 1.00 90.06 77 ALA A O 1
ATOM 624 N N . PHE A 1 78 ? 0.385 0.710 -16.116 1.00 91.06 78 PHE A N 1
ATOM 625 C CA . PHE A 1 78 ? 1.621 -0.070 -16.171 1.00 91.06 78 PHE A CA 1
ATOM 626 C C . PHE A 1 78 ? 2.581 0.190 -14.995 1.00 91.06 78 PHE A C 1
ATOM 628 O O . PHE A 1 78 ? 3.359 -0.688 -14.643 1.00 91.06 78 PHE A O 1
ATOM 635 N N . ARG A 1 79 ? 2.473 1.337 -14.301 1.00 91.12 79 ARG A N 1
ATOM 636 C CA . ARG A 1 79 ? 3.347 1.694 -13.162 1.00 91.12 79 ARG A CA 1
ATOM 637 C C . ARG A 1 79 ? 3.052 0.949 -11.857 1.00 91.12 79 ARG A C 1
ATOM 639 O O . ARG A 1 79 ? 3.720 1.187 -10.842 1.00 91.12 79 ARG A O 1
ATOM 646 N N . GLN A 1 80 ? 2.053 0.065 -11.850 1.00 92.19 80 GLN A N 1
ATOM 647 C CA . GLN A 1 80 ? 1.849 -0.882 -10.750 1.00 92.19 80 GLN A CA 1
ATOM 648 C C . GLN A 1 80 ? 3.042 -1.840 -10.619 1.00 92.19 80 GLN A C 1
ATOM 650 O O . GLN A 1 80 ? 3.454 -2.170 -9.505 1.00 92.19 80 GLN A O 1
ATOM 655 N N . LEU A 1 81 ? 3.662 -2.208 -11.741 1.00 93.44 81 LEU A N 1
ATOM 656 C CA . LEU A 1 81 ? 4.895 -2.985 -11.781 1.00 93.44 81 LEU A CA 1
ATOM 657 C C . LEU A 1 81 ? 6.076 -2.077 -12.120 1.00 93.44 81 LEU A C 1
ATOM 659 O O . LEU A 1 81 ? 5.908 -1.022 -12.720 1.00 93.44 81 LEU A O 1
ATOM 663 N N . HIS A 1 82 ? 7.271 -2.460 -11.682 1.00 93.94 82 HIS A N 1
ATOM 664 C CA . HIS A 1 82 ? 8.503 -1.789 -12.092 1.00 93.94 82 HIS A CA 1
ATOM 665 C C . HIS A 1 82 ? 9.019 -2.409 -13.398 1.00 93.94 82 HIS A C 1
ATOM 667 O O . HIS A 1 82 ? 8.732 -3.581 -13.648 1.00 93.94 82 HIS A O 1
ATOM 673 N N . PRO A 1 83 ? 9.772 -1.666 -14.229 1.00 96.38 83 PRO A N 1
ATOM 674 C CA . PRO A 1 83 ? 10.421 -2.259 -15.389 1.00 96.38 83 PRO A CA 1
ATOM 675 C C . PRO A 1 83 ? 11.447 -3.301 -14.944 1.00 96.38 83 PRO A C 1
ATOM 677 O O . PRO A 1 83 ? 12.125 -3.125 -13.928 1.00 96.38 83 PRO A O 1
ATOM 680 N N . ILE A 1 84 ? 11.588 -4.357 -15.736 1.00 96.06 84 ILE A N 1
ATOM 681 C CA . ILE A 1 84 ? 12.739 -5.253 -15.642 1.00 96.06 84 ILE A CA 1
ATOM 682 C C . ILE A 1 84 ? 13.982 -4.453 -16.073 1.00 96.06 84 ILE A C 1
ATOM 684 O O . ILE A 1 84 ? 13.908 -3.766 -17.102 1.00 96.06 84 ILE A O 1
ATOM 688 N N . PRO A 1 85 ? 15.096 -4.496 -15.315 1.00 96.25 85 PRO A N 1
ATOM 689 C CA . PRO A 1 85 ? 16.327 -3.798 -15.671 1.00 96.25 85 PRO A CA 1
ATOM 690 C C . PRO A 1 85 ? 16.822 -4.154 -17.079 1.00 96.25 85 PRO A C 1
ATOM 692 O O . PRO A 1 85 ? 16.796 -5.313 -17.491 1.00 96.25 85 PRO A O 1
ATOM 695 N N . SER A 1 86 ? 17.316 -3.160 -17.822 1.00 94.25 86 SER A N 1
ATOM 696 C CA . SER A 1 86 ? 17.800 -3.361 -19.196 1.00 94.25 86 SER A CA 1
ATOM 697 C C . SER A 1 86 ? 19.006 -4.299 -19.270 1.00 94.25 86 SER A C 1
ATOM 699 O O . SER A 1 86 ? 19.131 -5.051 -20.232 1.00 94.25 86 SER A O 1
ATOM 701 N N . THR A 1 87 ? 19.862 -4.299 -18.245 1.00 97.00 87 THR A N 1
ATOM 702 C CA . THR A 1 87 ? 20.996 -5.226 -18.119 1.00 97.00 87 THR A CA 1
ATOM 703 C C . THR A 1 87 ? 20.542 -6.680 -18.127 1.00 97.00 87 THR A C 1
ATOM 705 O O . THR A 1 87 ? 21.163 -7.511 -18.785 1.00 97.00 87 THR A O 1
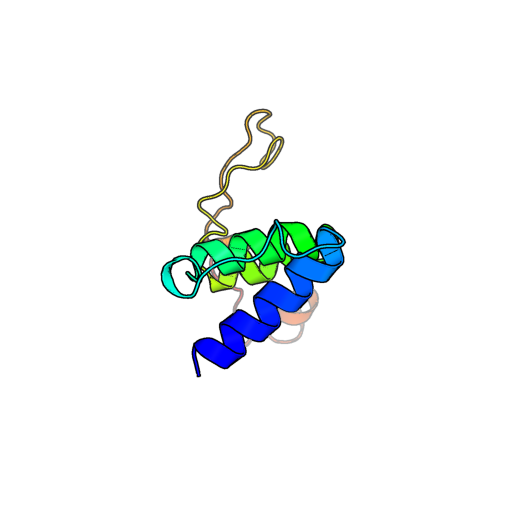ATOM 708 N N . ASP A 1 88 ? 19.425 -6.972 -17.462 1.00 95.75 88 ASP A N 1
ATOM 709 C CA . ASP A 1 88 ? 18.901 -8.329 -17.326 1.00 95.75 88 ASP A CA 1
ATOM 710 C C . ASP A 1 88 ? 18.236 -8.785 -18.628 1.00 95.75 88 ASP A C 1
ATOM 712 O O . ASP A 1 88 ? 18.411 -9.929 -19.046 1.00 95.75 88 ASP A O 1
ATOM 716 N N . LEU A 1 89 ? 17.538 -7.873 -19.318 1.00 94.75 89 LEU A N 1
ATOM 717 C CA . LEU A 1 89 ? 16.959 -8.132 -20.642 1.00 94.75 89 LEU A CA 1
ATOM 718 C C . LEU A 1 89 ? 18.033 -8.424 -21.700 1.00 94.75 89 LEU A C 1
ATOM 720 O O . LEU A 1 89 ? 17.841 -9.296 -22.543 1.00 94.75 89 LEU A O 1
ATOM 724 N N . ILE A 1 90 ? 19.167 -7.717 -21.653 1.00 94.75 90 ILE A N 1
ATOM 725 C CA . ILE A 1 90 ? 20.303 -7.971 -22.552 1.00 94.75 90 ILE A CA 1
ATOM 726 C C . ILE A 1 90 ? 20.969 -9.310 -22.209 1.00 94.75 90 ILE A C 1
ATOM 728 O O . ILE A 1 90 ? 21.326 -10.065 -23.111 1.00 94.75 90 ILE A O 1
ATOM 732 N N . ALA A 1 91 ? 21.125 -9.619 -20.917 1.00 96.44 91 ALA A N 1
ATOM 733 C CA . ALA A 1 91 ? 21.763 -10.852 -20.461 1.00 96.44 91 ALA A CA 1
ATOM 734 C C . ALA A 1 91 ? 20.929 -12.111 -20.754 1.00 96.44 91 ALA A C 1
ATOM 736 O O . ALA A 1 91 ? 21.495 -13.173 -21.010 1.00 96.44 91 ALA A O 1
ATOM 737 N N . ASN A 1 92 ? 19.596 -12.014 -20.727 1.00 96.06 92 ASN A N 1
ATOM 738 C CA . ASN A 1 92 ? 18.699 -13.131 -21.004 1.00 96.06 92 ASN A CA 1
ATOM 739 C C . ASN A 1 92 ? 17.591 -12.735 -22.001 1.00 96.06 92 ASN A C 1
ATOM 741 O O . ASN A 1 92 ? 16.530 -12.266 -21.579 1.00 96.06 92 ASN A O 1
ATOM 745 N N . PRO A 1 93 ? 17.772 -13.028 -23.304 1.00 91.69 93 PRO A N 1
ATOM 746 C CA . PRO A 1 93 ? 16.791 -12.721 -24.349 1.00 91.69 93 PRO A CA 1
ATOM 747 C C . PRO A 1 93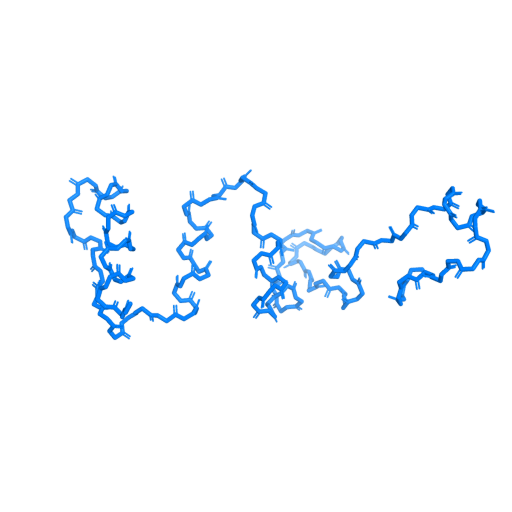 ? 15.419 -13.399 -24.184 1.00 91.69 93 PRO A C 1
ATOM 749 O O . PRO A 1 93 ? 14.471 -13.030 -24.873 1.00 91.69 93 PRO A O 1
ATOM 752 N N . ASN A 1 94 ? 15.288 -14.393 -23.295 1.00 95.88 94 ASN A N 1
ATOM 753 C CA . ASN A 1 94 ? 13.997 -15.022 -22.996 1.00 95.88 94 ASN A CA 1
ATOM 754 C C . ASN A 1 94 ? 13.138 -14.193 -22.027 1.00 95.88 94 ASN A C 1
ATOM 756 O O . ASN A 1 94 ? 11.942 -14.465 -21.890 1.00 95.88 94 ASN A O 1
ATOM 760 N N . LEU A 1 95 ? 13.720 -13.204 -21.338 1.00 95.50 95 LEU A N 1
ATOM 761 C CA . LEU A 1 95 ? 12.966 -12.297 -20.480 1.00 95.50 95 LEU A CA 1
ATOM 762 C C . LEU A 1 95 ? 12.133 -11.341 -21.333 1.00 95.50 95 LEU A C 1
ATOM 764 O O . LEU A 1 95 ? 12.626 -10.684 -22.246 1.00 95.50 95 LEU A O 1
ATOM 768 N N . LYS A 1 96 ? 10.847 -11.243 -21.000 1.00 94.94 96 LYS A N 1
ATOM 769 C CA . LYS A 1 96 ? 9.913 -10.306 -21.624 1.00 94.94 96 LYS A CA 1
ATOM 770 C C . LYS A 1 96 ? 9.634 -9.170 -20.655 1.00 94.94 96 LYS A C 1
ATOM 772 O O . LYS A 1 96 ? 9.339 -9.425 -19.491 1.00 94.94 96 LYS A O 1
ATOM 777 N N . GLN A 1 97 ? 9.720 -7.937 -21.143 1.00 95.50 97 GLN A N 1
ATOM 778 C CA . GLN A 1 97 ? 9.435 -6.743 -20.352 1.00 95.50 97 GLN A CA 1
ATOM 779 C C . GLN A 1 97 ? 7.977 -6.728 -19.861 1.00 95.50 97 GLN A C 1
ATOM 781 O O . GLN A 1 97 ? 7.071 -7.252 -20.516 1.00 95.50 97 GLN A O 1
ATOM 786 N N . ASN A 1 98 ? 7.757 -6.103 -18.703 1.00 95.00 98 ASN A N 1
ATOM 787 C CA . ASN A 1 98 ? 6.425 -5.828 -18.184 1.00 95.00 98 ASN A CA 1
ATOM 788 C C . ASN A 1 98 ? 5.655 -4.910 -19.154 1.00 95.00 98 ASN A C 1
ATOM 790 O O . ASN A 1 98 ? 6.231 -3.947 -19.658 1.00 95.00 98 ASN A O 1
ATOM 794 N N . PRO A 1 99 ? 4.357 -5.156 -19.412 1.00 94.19 99 PRO A N 1
ATOM 795 C CA . PRO A 1 99 ? 3.594 -4.378 -20.387 1.00 94.19 99 PRO A CA 1
ATOM 796 C C . PRO A 1 99 ? 3.661 -2.869 -20.127 1.00 94.19 99 PRO A C 1
ATOM 798 O O . PRO A 1 99 ? 3.397 -2.430 -19.011 1.00 94.19 99 PRO A O 1
ATOM 801 N N . GLY A 1 100 ? 3.960 -2.080 -21.162 1.00 91.44 100 GLY A N 1
ATOM 802 C CA . GLY A 1 100 ? 4.027 -0.614 -21.088 1.00 91.44 100 GLY A CA 1
ATOM 803 C C . GLY A 1 100 ? 5.401 -0.030 -20.735 1.00 91.44 100 GLY A C 1
ATOM 804 O O . GLY A 1 100 ? 5.509 1.194 -20.648 1.00 91.44 100 GLY A O 1
ATOM 805 N N . TYR A 1 101 ? 6.420 -0.875 -20.553 1.00 90.31 101 TYR A N 1
ATOM 806 C CA . TYR A 1 101 ? 7.827 -0.492 -20.397 1.00 90.31 101 TYR A CA 1
ATOM 807 C C . TYR A 1 101 ? 8.686 -0.907 -21.588 1.00 90.31 101 TYR A C 1
ATOM 809 O O . TYR A 1 101 ? 8.276 -1.835 -22.321 1.00 90.31 101 TYR A O 1
#

Mean predicted aligned error: 4.34 Å